Protein AF-A0A425C805-F1 (afdb_monomer)

Foldseek 3Di:
DDDDDDDDDDPPDDPQADEDAFKWFKFQDCDPPFPRHRHIGIFHPHNDDDDLPDWDPGARPGPRDTGRTDDMDHAQDKDKDWDADPVPRDIDIDDIDGHDDDPD

Radius of gyration: 14.71 Å; Cα contacts (8 Å, |Δi|>4): 188; chains: 1; bounding box: 36×41×24 Å

Solvent-accessible surface area (backbone atoms only — not comparable to full-atom values): 6604 Å² total; per-residue (Å²): 129,90,77,88,77,91,80,84,88,62,98,82,59,57,81,43,54,50,77,46,57,18,33,26,39,26,29,48,31,79,48,83,89,37,97,50,43,80,34,72,34,30,26,63,66,21,90,65,88,82,59,87,87,56,86,85,85,36,40,32,77,84,70,64,47,72,27,65,71,76,53,72,49,69,32,65,32,77,47,66,55,73,49,65,42,89,89,76,65,48,76,46,69,55,69,78,45,78,30,72,78,74,92,126

Structure (mmCIF, N/CA/C/O backbone):
data_AF-A0A425C805-F1
#
_entry.id   AF-A0A425C805-F1
#
loop_
_atom_site.group_PDB
_atom_site.id
_atom_site.type_symbol
_atom_site.label_atom_id
_atom_site.label_alt_id
_atom_site.label_comp_id
_atom_site.label_asym_id
_atom_site.label_entity_id
_atom_site.label_seq_id
_atom_site.pdbx_PDB_ins_code
_atom_site.Cartn_x
_atom_site.Cartn_y
_atom_site.Cartn_z
_atom_site.occupancy
_atom_site.B_iso_or_equiv
_atom_site.auth_seq_id
_atom_site.auth_comp_id
_atom_site.auth_asym_id
_atom_site.auth_atom_id
_atom_site.pdbx_PDB_model_num
ATOM 1 N N . MET A 1 1 ? 17.031 9.808 1.790 1.00 41.47 1 MET A N 1
ATOM 2 C CA . MET A 1 1 ? 16.877 8.495 1.127 1.00 41.47 1 MET A CA 1
ATOM 3 C C . MET A 1 1 ? 15.779 7.767 1.874 1.00 41.47 1 MET A C 1
ATOM 5 O O . MET A 1 1 ? 15.904 7.647 3.086 1.00 41.47 1 MET A O 1
ATOM 9 N N . SER A 1 2 ? 14.686 7.388 1.213 1.00 57.34 2 SER A N 1
ATOM 10 C CA . SER A 1 2 ? 13.657 6.556 1.841 1.00 57.34 2 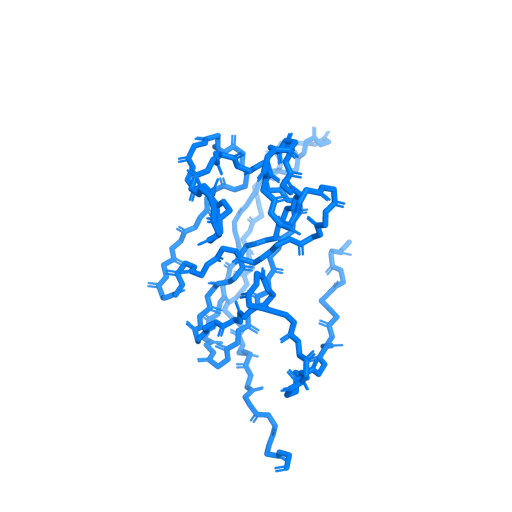SER A CA 1
ATOM 11 C C . SER A 1 2 ? 14.283 5.203 2.182 1.00 57.34 2 SER A C 1
ATOM 13 O O . SER A 1 2 ? 14.888 4.554 1.331 1.00 57.34 2 SER A O 1
ATOM 15 N N . LYS A 1 3 ? 14.235 4.823 3.460 1.00 74.81 3 LYS A N 1
ATOM 16 C CA . LYS A 1 3 ? 14.781 3.553 3.938 1.00 74.81 3 LYS A CA 1
ATOM 17 C C . LYS A 1 3 ? 13.723 2.482 3.703 1.00 74.81 3 LYS A C 1
ATOM 19 O O . LYS A 1 3 ? 12.659 2.547 4.308 1.00 74.81 3 LYS A O 1
ATOM 24 N N . VAL A 1 4 ? 14.016 1.513 2.840 1.00 84.12 4 VAL A N 1
ATOM 25 C CA . VAL A 1 4 ? 13.207 0.293 2.734 1.00 84.12 4 VAL A CA 1
ATOM 26 C C . VAL A 1 4 ? 13.440 -0.525 4.002 1.00 84.12 4 VAL A C 1
ATOM 28 O O . VAL A 1 4 ? 14.585 -0.722 4.415 1.00 84.12 4 VAL A O 1
ATOM 31 N N . VAL A 1 5 ? 12.359 -0.961 4.641 1.00 89.19 5 VAL A N 1
ATOM 32 C CA . VAL A 1 5 ? 12.392 -1.785 5.854 1.00 89.19 5 VAL A CA 1
ATOM 33 C C . VAL A 1 5 ? 11.826 -3.157 5.506 1.00 89.19 5 VAL A C 1
ATOM 35 O O . VAL A 1 5 ? 10.815 -3.243 4.814 1.00 89.19 5 VAL A O 1
ATOM 38 N N . LYS A 1 6 ? 12.496 -4.222 5.958 1.00 88.94 6 LYS A N 1
ATOM 39 C CA . LYS A 1 6 ? 11.970 -5.587 5.863 1.00 88.94 6 LYS A CA 1
ATOM 40 C C . LYS A 1 6 ? 11.004 -5.835 7.021 1.00 88.94 6 LYS A C 1
ATOM 42 O O . LYS A 1 6 ? 11.328 -5.497 8.157 1.00 88.94 6 LYS A O 1
ATOM 47 N N . CYS A 1 7 ? 9.865 -6.446 6.721 1.00 86.00 7 CYS A N 1
ATOM 48 C CA . CYS A 1 7 ? 8.855 -6.850 7.693 1.00 86.00 7 CYS A CA 1
ATOM 49 C C . CYS A 1 7 ? 8.499 -8.320 7.455 1.00 86.00 7 CYS A C 1
ATOM 51 O O . CYS A 1 7 ? 8.452 -8.750 6.303 1.00 86.00 7 CYS A O 1
ATOM 53 N N . GLU A 1 8 ? 8.234 -9.065 8.526 1.00 89.19 8 GLU A N 1
ATOM 54 C CA . GLU A 1 8 ? 7.758 -10.448 8.438 1.00 89.19 8 GLU A CA 1
ATOM 55 C C . GLU A 1 8 ? 6.229 -10.504 8.407 1.00 89.19 8 GLU A C 1
ATOM 57 O O . GLU A 1 8 ? 5.544 -9.656 8.988 1.00 89.19 8 GLU A O 1
ATOM 62 N N . LEU A 1 9 ? 5.697 -11.508 7.709 1.00 90.12 9 LEU A N 1
ATOM 63 C CA . LEU A 1 9 ? 4.265 -11.776 7.677 1.00 90.12 9 LEU A CA 1
ATOM 64 C C . LEU A 1 9 ? 3.836 -12.500 8.954 1.00 90.12 9 LEU A C 1
ATOM 66 O O . LEU A 1 9 ? 4.576 -13.314 9.498 1.00 90.12 9 LEU A O 1
ATOM 70 N N . SER A 1 10 ? 2.617 -12.221 9.410 1.00 91.81 10 SER A N 1
ATOM 71 C CA . SER A 1 10 ? 2.019 -12.896 10.561 1.00 91.81 10 SER A CA 1
ATOM 72 C C . SER A 1 10 ? 0.795 -13.695 10.136 1.00 91.81 10 SER A C 1
ATOM 74 O O . SER A 1 10 ? -0.112 -13.159 9.502 1.00 91.81 10 SER A O 1
ATOM 76 N N . HIS A 1 11 ? 0.737 -14.960 10.551 1.00 91.31 11 HIS A N 1
ATOM 77 C CA . HIS A 1 11 ? -0.422 -15.835 10.342 1.00 91.31 11 HIS A CA 1
ATOM 78 C C . HIS A 1 11 ? -1.623 -15.485 11.229 1.00 91.31 11 HIS A C 1
ATOM 80 O O . HIS A 1 11 ? -2.695 -16.055 11.061 1.00 91.31 11 HIS A O 1
ATOM 86 N N . THR A 1 12 ? -1.450 -14.570 12.183 1.00 94.31 12 THR A N 1
ATOM 87 C CA . THR A 1 12 ? -2.515 -14.087 13.070 1.00 94.31 12 THR A CA 1
ATOM 88 C C . THR A 1 12 ? -2.850 -12.621 12.800 1.00 94.31 12 THR A C 1
ATOM 90 O O . THR A 1 12 ? -3.378 -11.938 13.680 1.00 94.31 12 THR A O 1
ATOM 93 N N . ALA A 1 13 ? -2.470 -12.098 11.631 1.00 93.38 13 ALA A N 1
ATOM 94 C CA . ALA A 1 13 ? -2.865 -10.760 11.220 1.00 93.38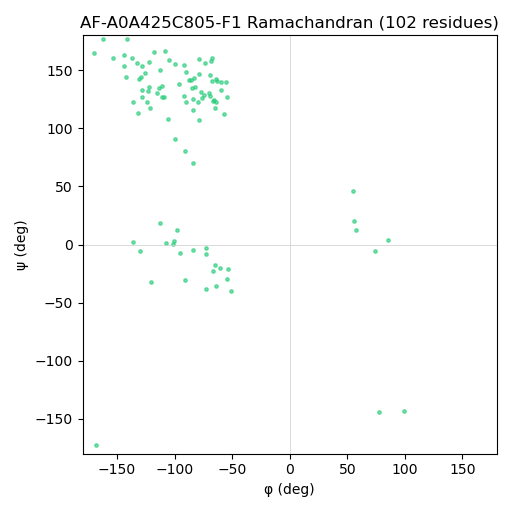 13 ALA A CA 1
ATOM 95 C C . ALA A 1 13 ? -4.397 -10.696 11.052 1.00 93.38 13 ALA A C 1
ATOM 97 O O . ALA A 1 13 ? -4.989 -11.669 10.587 1.00 93.38 13 ALA A O 1
ATOM 98 N N . PRO A 1 14 ? -5.051 -9.585 11.432 1.00 96.94 14 PRO A N 1
ATOM 99 C CA . PRO A 1 14 ? -6.478 -9.418 11.179 1.00 96.94 14 PRO A CA 1
ATOM 100 C C . PRO A 1 14 ? -6.754 -9.266 9.676 1.00 96.94 14 PRO A C 1
ATOM 102 O O . PRO A 1 14 ? -5.882 -8.821 8.931 1.00 96.94 14 PRO A O 1
ATOM 105 N N . ASP A 1 15 ? -7.987 -9.555 9.257 1.00 97.19 15 ASP A N 1
ATOM 106 C CA . ASP A 1 15 ? -8.423 -9.567 7.849 1.00 97.19 15 ASP A CA 1
ATOM 107 C C . ASP A 1 15 ? -8.049 -8.272 7.091 1.00 97.19 15 ASP A C 1
ATOM 109 O O . ASP A 1 15 ? -7.519 -8.302 5.979 1.00 97.19 15 ASP A O 1
ATOM 113 N N . TRP A 1 16 ? -8.181 -7.108 7.739 1.00 98.00 16 TRP A N 1
ATOM 114 C CA . TRP A 1 16 ? -7.834 -5.807 7.150 1.00 98.00 16 TRP A CA 1
ATOM 115 C C . TRP A 1 16 ? -6.328 -5.540 7.001 1.00 98.00 16 TRP A C 1
ATOM 117 O O . TRP A 1 16 ? -5.942 -4.488 6.489 1.00 98.00 16 TRP A O 1
ATOM 127 N N . ARG A 1 17 ? -5.467 -6.452 7.466 1.00 97.50 17 ARG A N 1
ATOM 128 C CA . ARG A 1 17 ? -4.001 -6.418 7.326 1.00 97.50 17 ARG A CA 1
ATOM 129 C C . ARG A 1 17 ? -3.476 -7.456 6.333 1.00 97.50 17 ARG A C 1
ATOM 131 O O . ARG A 1 17 ? -2.259 -7.530 6.160 1.00 97.50 17 ARG A O 1
ATOM 138 N N . GLU A 1 18 ? -4.343 -8.241 5.695 1.00 95.94 18 GLU A N 1
ATOM 139 C CA . GLU A 1 18 ? -3.924 -9.213 4.687 1.00 95.94 18 GLU A CA 1
ATOM 140 C C . GLU A 1 18 ? -3.206 -8.534 3.516 1.00 95.94 18 GLU A C 1
ATOM 142 O O . GLU A 1 18 ? -3.689 -7.560 2.936 1.00 95.94 18 GLU A O 1
ATOM 147 N N . CYS A 1 19 ? -2.062 -9.088 3.123 1.00 95.06 19 CYS A N 1
ATOM 148 C CA . CYS A 1 19 ? -1.324 -8.655 1.944 1.00 95.06 19 CYS A CA 1
ATOM 149 C C . CYS A 1 19 ? -1.488 -9.642 0.782 1.00 95.06 19 CYS A C 1
ATOM 151 O O . CYS A 1 19 ? -1.762 -10.826 0.974 1.00 95.06 19 CYS A O 1
ATOM 153 N N . THR A 1 20 ? -1.252 -9.162 -0.434 1.00 95.25 20 THR A N 1
ATOM 154 C CA . THR A 1 20 ? -1.156 -9.969 -1.656 1.00 95.25 20 THR A CA 1
ATOM 155 C C . THR A 1 20 ? 0.236 -9.848 -2.276 1.00 95.25 20 THR A C 1
ATOM 157 O O . THR A 1 20 ? 1.006 -8.955 -1.918 1.00 95.25 20 THR A O 1
ATOM 160 N N . LYS A 1 21 ? 0.585 -10.728 -3.220 1.00 95.94 21 LYS A N 1
ATOM 161 C CA . LYS A 1 21 ? 1.801 -10.553 -4.028 1.00 95.94 21 LYS A CA 1
ATOM 162 C C . LYS A 1 21 ? 1.692 -9.278 -4.865 1.00 95.94 21 LYS A C 1
ATOM 164 O O . LYS A 1 21 ? 0.628 -8.985 -5.397 1.00 95.94 21 LYS A O 1
ATOM 169 N N . GLY A 1 22 ? 2.791 -8.546 -5.001 1.00 95.81 22 GLY A N 1
ATOM 170 C CA . GLY A 1 22 ? 2.831 -7.234 -5.635 1.00 95.81 22 GLY A CA 1
ATOM 171 C C . GLY A 1 22 ? 2.815 -6.086 -4.626 1.00 95.81 22 GLY A C 1
ATOM 172 O O . GLY A 1 22 ? 3.445 -6.147 -3.565 1.00 95.81 22 GLY A O 1
ATOM 173 N N . LEU A 1 23 ? 2.118 -5.017 -4.998 1.00 95.06 23 LEU A N 1
ATOM 174 C CA . LEU A 1 23 ? 1.971 -3.775 -4.259 1.00 95.06 23 LEU A CA 1
ATOM 175 C C . LEU A 1 23 ? 0.834 -3.866 -3.235 1.00 95.06 23 LEU A C 1
ATOM 177 O O . LEU A 1 23 ? -0.274 -4.315 -3.531 1.00 95.06 23 LEU A O 1
ATOM 181 N N . ASN A 1 24 ? 1.113 -3.382 -2.029 1.00 95.56 24 ASN A N 1
ATOM 182 C CA . ASN A 1 24 ? 0.176 -3.327 -0.914 1.00 95.56 24 ASN A CA 1
ATOM 183 C C . ASN A 1 24 ? 0.218 -1.922 -0.314 1.00 95.56 24 ASN A C 1
ATOM 185 O O . ASN A 1 24 ? 1.250 -1.517 0.219 1.00 95.56 24 ASN A O 1
ATOM 189 N N . VAL A 1 25 ? -0.866 -1.160 -0.428 1.00 95.06 25 VAL A N 1
ATOM 190 C CA . VAL A 1 25 ? -0.923 0.233 0.037 1.00 95.06 25 VAL A CA 1
ATOM 191 C C . VAL A 1 25 ? -1.534 0.279 1.427 1.00 95.06 25 VAL A C 1
ATOM 193 O O . VAL A 1 25 ? -2.498 -0.421 1.713 1.00 95.06 25 VAL A O 1
ATOM 196 N N . GLU A 1 26 ? -0.969 1.088 2.311 1.00 95.06 26 GLU A N 1
ATOM 197 C CA . GLU A 1 26 ? -1.414 1.190 3.695 1.00 95.06 26 GLU A CA 1
ATOM 198 C C . GLU A 1 26 ? -2.026 2.560 3.972 1.00 95.06 26 GLU A C 1
ATOM 200 O O . GLU A 1 26 ? -1.600 3.570 3.408 1.00 95.06 26 GLU A O 1
ATOM 205 N N . GLY A 1 27 ? -2.977 2.589 4.899 1.00 95.25 27 GLY A N 1
ATOM 206 C CA . GLY A 1 27 ? -3.618 3.797 5.411 1.00 95.25 27 GLY A CA 1
ATOM 207 C C . GLY A 1 27 ? -4.445 3.479 6.653 1.00 95.25 27 GLY A C 1
ATOM 208 O O . GLY A 1 27 ? -4.371 2.362 7.165 1.00 95.25 27 GLY A O 1
ATOM 209 N N . PHE A 1 28 ? -5.210 4.447 7.150 1.00 97.62 28 PHE A N 1
ATOM 210 C CA . PHE A 1 28 ? -6.094 4.263 8.306 1.00 97.62 28 PHE A CA 1
ATOM 211 C C . PHE A 1 28 ? -7.554 4.312 7.870 1.00 97.62 28 PHE A C 1
ATOM 213 O O . PHE A 1 28 ? -7.931 5.164 7.070 1.00 97.62 28 PHE A O 1
ATOM 220 N N . CYS A 1 29 ? -8.380 3.405 8.391 1.00 98.19 29 CYS A N 1
ATOM 221 C CA . CYS A 1 29 ? -9.818 3.468 8.152 1.00 98.19 29 CYS A CA 1
ATOM 222 C C . CYS A 1 29 ? -10.459 4.509 9.080 1.00 98.19 29 CYS A C 1
ATOM 224 O O . CYS A 1 29 ? -10.372 4.400 10.301 1.00 98.19 29 CYS A O 1
ATOM 226 N N . GLU A 1 30 ? -11.146 5.494 8.505 1.00 97.50 30 GLU A N 1
ATOM 227 C CA . GLU A 1 30 ? -11.814 6.574 9.252 1.00 97.50 30 GLU A CA 1
ATOM 228 C C . GLU A 1 30 ? -13.329 6.341 9.410 1.00 97.50 30 GLU A C 1
ATOM 230 O O . GLU A 1 30 ? -14.047 7.153 9.992 1.00 97.50 30 GLU A O 1
ATOM 235 N N . ASN A 1 31 ? -13.838 5.204 8.925 1.00 98.12 31 ASN A N 1
ATOM 236 C CA . ASN A 1 31 ? -15.249 4.854 9.043 1.00 98.12 31 ASN A CA 1
ATOM 237 C C . ASN A 1 31 ? -15.584 4.322 10.443 1.00 98.12 31 ASN A C 1
ATOM 239 O O . ASN A 1 31 ? -15.283 3.170 10.741 1.00 98.12 31 ASN A O 1
ATOM 243 N N . VAL A 1 32 ? -16.278 5.119 11.260 1.00 97.94 32 VAL A N 1
ATOM 244 C CA . VAL A 1 32 ? -16.676 4.778 12.644 1.00 97.94 32 VAL A CA 1
ATOM 245 C C . VAL A 1 32 ? -17.463 3.461 12.748 1.00 97.94 32 VAL A C 1
ATOM 247 O O . VAL A 1 32 ? -17.387 2.780 13.766 1.00 97.94 32 VAL A O 1
ATOM 250 N N . GLY A 1 33 ? -18.212 3.079 11.707 1.00 97.94 33 GLY A N 1
ATOM 251 C CA . GLY A 1 33 ? -18.982 1.828 11.685 1.00 97.94 33 GLY A CA 1
ATOM 252 C C . GLY A 1 33 ? -18.182 0.588 11.268 1.00 97.94 33 GLY A C 1
ATOM 253 O O . GLY A 1 33 ? -18.722 -0.517 11.275 1.00 97.94 33 GLY A O 1
ATOM 254 N N . CYS A 1 34 ? -16.921 0.749 10.869 1.00 98.44 34 CYS A N 1
ATOM 255 C CA . CYS A 1 34 ? -16.079 -0.341 10.399 1.00 98.44 34 CYS A CA 1
ATOM 256 C C . CYS A 1 34 ? -15.354 -1.023 11.563 1.00 98.44 34 CYS A C 1
ATOM 258 O O . CYS A 1 34 ? -14.834 -0.365 12.460 1.00 98.44 34 CYS A O 1
ATOM 260 N N . ARG A 1 35 ? -15.214 -2.353 11.507 1.00 98.06 35 ARG A N 1
ATOM 261 C CA . ARG A 1 35 ? -14.419 -3.115 12.489 1.00 98.06 35 ARG A CA 1
ATOM 262 C C . ARG A 1 35 ? -12.935 -2.717 12.524 1.00 98.06 35 ARG A C 1
ATOM 264 O O . ARG A 1 35 ? -12.263 -3.002 13.504 1.00 98.06 35 ARG A O 1
ATOM 271 N N . ALA A 1 36 ? -12.444 -2.092 11.454 1.00 98.25 36 ALA A N 1
ATOM 272 C CA . ALA A 1 36 ? -11.082 -1.585 11.325 1.00 98.25 36 ALA A CA 1
ATOM 273 C C . ALA A 1 36 ? -10.978 -0.075 11.623 1.00 98.25 36 ALA A C 1
ATOM 275 O O . ALA A 1 36 ? -9.973 0.539 11.277 1.00 98.25 36 ALA A O 1
ATOM 276 N N . TYR A 1 37 ? -12.008 0.5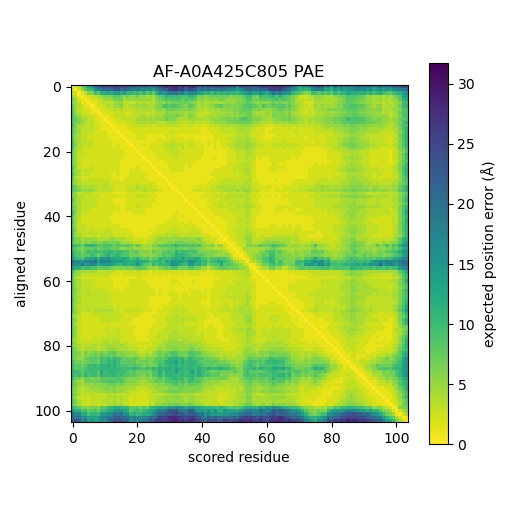58 12.198 1.00 98.44 37 TYR A N 1
ATOM 277 C CA . TYR A 1 37 ? -11.986 1.989 12.512 1.00 98.44 37 TYR A CA 1
ATOM 278 C C . TYR A 1 37 ? -10.776 2.374 13.375 1.00 98.44 37 TYR A C 1
ATOM 280 O O . TYR A 1 37 ? -10.546 1.784 14.427 1.00 98.44 37 TYR A O 1
ATOM 288 N N . GLY A 1 38 ? -10.016 3.377 12.931 1.00 97.88 38 GLY A N 1
ATOM 289 C CA . GLY A 1 38 ? -8.795 3.840 13.594 1.00 97.88 38 GLY A CA 1
ATOM 290 C C . GLY A 1 38 ? -7.593 2.903 13.432 1.00 97.88 38 GLY A C 1
ATOM 291 O O . GLY A 1 38 ? -6.485 3.264 13.825 1.00 97.88 38 GLY A O 1
ATOM 292 N N . GLU A 1 39 ? -7.777 1.735 12.817 1.00 98.31 39 GLU A N 1
ATOM 293 C CA . GLU A 1 39 ? -6.727 0.751 12.587 1.00 98.31 39 GLU A CA 1
ATOM 294 C C . GLU A 1 39 ? -6.053 0.959 11.231 1.00 98.31 39 GLU A C 1
ATOM 296 O O . GLU A 1 39 ? -6.629 1.481 10.267 1.00 98.31 39 GLU A O 1
ATOM 301 N N . ARG A 1 40 ? -4.798 0.511 11.149 1.00 97.31 40 ARG A N 1
ATOM 302 C CA . ARG A 1 40 ? -4.037 0.518 9.900 1.00 97.31 40 ARG A CA 1
ATOM 303 C C . ARG A 1 40 ? -4.522 -0.624 9.016 1.00 97.31 40 ARG A C 1
ATOM 305 O O . ARG A 1 40 ? -4.483 -1.775 9.437 1.00 97.31 40 ARG A O 1
ATOM 312 N N . ILE A 1 41 ? -4.904 -0.332 7.782 1.00 97.94 41 ILE A N 1
ATOM 313 C CA . ILE A 1 41 ? -5.379 -1.322 6.811 1.00 97.94 41 ILE A CA 1
ATOM 314 C C . ILE A 1 41 ? -4.356 -1.554 5.700 1.00 97.94 41 ILE A C 1
ATOM 316 O O . ILE A 1 41 ? -3.400 -0.788 5.555 1.00 97.94 41 ILE A O 1
ATOM 320 N N . VAL A 1 42 ? -4.556 -2.622 4.931 1.00 97.56 42 VAL A N 1
ATOM 321 C CA . VAL A 1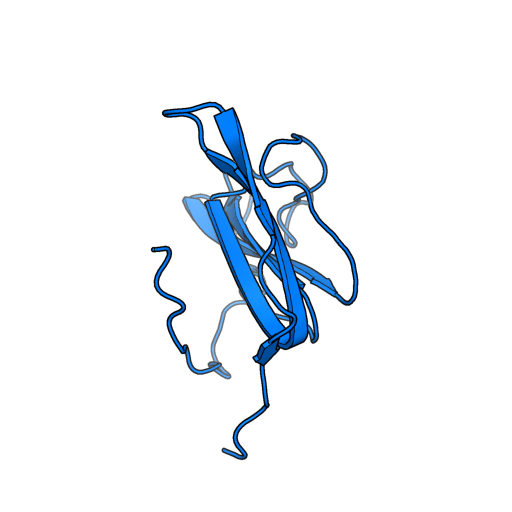 42 ? -3.823 -2.931 3.704 1.00 97.56 42 VAL A CA 1
ATOM 322 C C . VAL A 1 42 ? -4.813 -3.027 2.544 1.00 97.56 42 VAL A C 1
ATOM 324 O O . VAL A 1 42 ? -5.685 -3.891 2.522 1.00 97.56 42 VAL A O 1
ATOM 327 N N . HIS A 1 43 ? -4.655 -2.147 1.560 1.00 96.69 43 HIS A N 1
ATOM 328 C CA . HIS A 1 43 ? -5.307 -2.246 0.264 1.00 96.69 43 HIS A CA 1
ATOM 329 C C . HIS A 1 43 ? -4.417 -3.043 -0.699 1.00 96.69 43 HIS A C 1
ATOM 331 O O . HIS A 1 43 ? -3.251 -2.709 -0.941 1.00 96.69 43 HIS A O 1
ATOM 337 N N . ARG A 1 44 ? -4.971 -4.126 -1.240 1.00 96.19 44 ARG A N 1
ATOM 338 C CA . ARG A 1 44 ? -4.256 -5.141 -2.019 1.00 96.19 44 ARG A CA 1
ATOM 339 C C . ARG A 1 44 ? -4.269 -4.799 -3.513 1.00 96.19 44 ARG A C 1
ATOM 341 O O . ARG A 1 44 ? -5.050 -5.379 -4.256 1.00 96.19 44 ARG A O 1
ATOM 348 N N . MET A 1 45 ? -3.383 -3.899 -3.946 1.00 94.88 45 MET A N 1
ATOM 349 C CA . MET A 1 45 ? -3.274 -3.515 -5.366 1.00 94.88 45 MET A CA 1
ATOM 350 C C . MET A 1 45 ? -2.833 -4.668 -6.274 1.00 94.88 45 MET A C 1
ATOM 352 O O . MET A 1 45 ? -3.276 -4.778 -7.412 1.00 94.88 45 MET A O 1
ATOM 356 N N . GLY A 1 46 ? -1.948 -5.541 -5.791 1.00 95.62 46 GLY A N 1
ATOM 357 C CA . GLY A 1 46 ? -1.401 -6.614 -6.618 1.00 95.62 46 GLY A CA 1
ATOM 358 C C . GLY A 1 46 ? -0.320 -6.116 -7.581 1.00 95.62 46 GLY A C 1
ATOM 359 O O . GLY A 1 46 ? 0.487 -5.253 -7.234 1.00 95.62 46 GLY A O 1
ATOM 360 N N . PHE A 1 47 ? -0.249 -6.679 -8.787 1.00 95.06 47 PHE A N 1
ATOM 361 C CA . PHE A 1 47 ? 0.750 -6.299 -9.793 1.00 95.06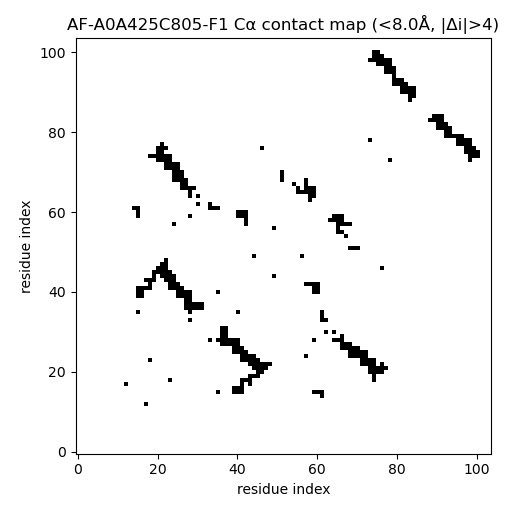 47 PHE A CA 1
ATOM 362 C C . PHE A 1 47 ? 0.300 -5.080 -10.602 1.00 95.06 47 PHE A C 1
ATOM 364 O O . PHE A 1 47 ? -0.012 -5.199 -11.785 1.00 95.06 47 PHE A O 1
ATOM 371 N N . ASP A 1 48 ? 0.282 -3.918 -9.955 1.00 92.56 48 ASP A N 1
ATOM 372 C CA . ASP A 1 48 ? -0.135 -2.662 -10.576 1.00 92.56 48 ASP A CA 1
ATOM 373 C C . ASP A 1 48 ? 0.728 -1.475 -10.116 1.00 92.56 48 ASP A C 1
ATOM 375 O O . ASP A 1 48 ? 1.632 -1.609 -9.281 1.00 92.56 48 ASP A O 1
ATOM 379 N N . TYR A 1 49 ? 0.464 -0.303 -10.684 1.00 88.25 49 TYR A N 1
ATOM 380 C CA . TYR A 1 49 ? 1.011 0.970 -10.250 1.00 88.25 49 TYR A CA 1
ATOM 381 C C . TYR A 1 49 ? 0.003 1.734 -9.393 1.00 88.25 49 TYR A C 1
ATOM 383 O O . TYR A 1 49 ? -1.208 1.591 -9.508 1.00 88.25 49 TYR A O 1
ATOM 391 N N . PHE A 1 50 ? 0.523 2.616 -8.549 1.00 84.94 50 PHE A N 1
ATOM 392 C CA . PHE A 1 50 ? -0.291 3.513 -7.746 1.00 84.94 50 PHE A CA 1
ATOM 393 C C . PHE A 1 50 ? 0.392 4.872 -7.650 1.00 84.94 50 PHE A C 1
ATOM 395 O O . PHE A 1 50 ? 1.621 4.961 -7.570 1.00 84.94 50 PHE A O 1
ATOM 402 N N . ASN A 1 51 ? -0.406 5.936 -7.642 1.00 82.44 51 ASN A N 1
ATOM 403 C CA . ASN A 1 51 ? 0.086 7.280 -7.400 1.00 82.44 51 ASN A CA 1
ATOM 404 C C . ASN A 1 51 ? -0.316 7.724 -5.992 1.00 82.44 51 ASN A C 1
ATOM 406 O O . ASN A 1 51 ? -1.464 8.081 -5.765 1.00 82.44 51 ASN A O 1
ATOM 410 N N . LEU A 1 52 ? 0.664 7.791 -5.086 1.00 76.31 52 LEU A N 1
ATOM 411 C CA . LEU A 1 52 ? 0.487 8.247 -3.698 1.00 76.31 52 LEU A CA 1
ATOM 412 C C . LEU A 1 52 ? -0.176 9.629 -3.564 1.00 76.31 52 LEU A C 1
ATOM 414 O O . LEU A 1 52 ? -0.691 9.943 -2.497 1.00 76.31 52 LEU A O 1
ATOM 418 N N . MET A 1 53 ? -0.134 10.457 -4.611 1.00 75.69 53 MET A N 1
ATOM 419 C CA . MET A 1 53 ? -0.699 11.807 -4.620 1.00 75.69 53 MET A CA 1
ATOM 420 C C . MET A 1 53 ? -2.118 11.875 -5.195 1.00 75.69 53 MET A C 1
ATOM 422 O O . MET A 1 53 ? -2.713 12.949 -5.167 1.00 75.69 53 MET A O 1
ATOM 426 N N . LYS A 1 54 ? -2.643 10.782 -5.762 1.00 73.00 54 LYS A N 1
ATOM 427 C CA . LYS A 1 54 ? -4.032 10.724 -6.220 1.00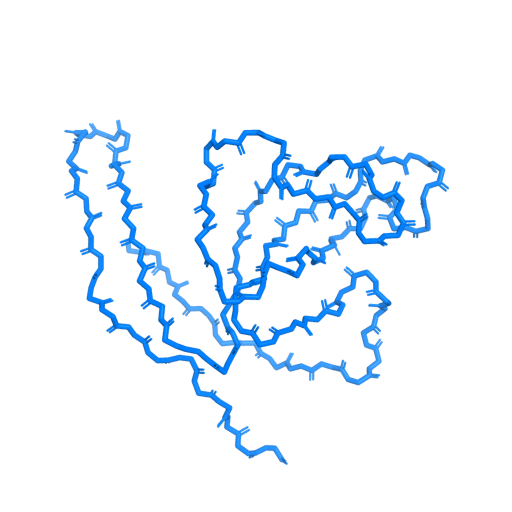 73.00 54 LYS A CA 1
ATOM 428 C C . LYS A 1 54 ? -4.913 10.181 -5.100 1.00 73.00 54 LYS A C 1
ATOM 430 O O . LYS A 1 54 ? -4.630 9.134 -4.527 1.00 73.00 54 LYS A O 1
ATOM 435 N N . GLU A 1 55 ? -5.964 10.928 -4.799 1.00 65.38 55 GLU A N 1
ATOM 436 C CA . GLU A 1 55 ? -7.074 10.483 -3.956 1.00 65.38 55 GLU A CA 1
ATOM 437 C C . GLU A 1 55 ? -7.941 9.489 -4.754 1.00 65.38 55 GLU A C 1
ATOM 439 O O . GLU A 1 55 ? -7.975 9.565 -5.987 1.00 65.38 55 GLU A O 1
ATOM 444 N N . ASN A 1 56 ? -8.676 8.619 -4.057 1.00 68.25 56 ASN A N 1
ATOM 445 C CA . ASN A 1 56 ? -9.697 7.679 -4.557 1.00 68.25 56 ASN A CA 1
ATOM 446 C C . ASN A 1 56 ? -9.281 6.297 -5.098 1.00 68.25 56 ASN A C 1
ATOM 448 O O . ASN A 1 56 ? -10.166 5.562 -5.521 1.00 68.25 56 ASN A O 1
ATOM 452 N N . ASP A 1 57 ? -8.011 5.882 -5.053 1.00 85.38 57 ASP A N 1
ATOM 453 C CA . ASP A 1 57 ? -7.644 4.518 -5.509 1.00 85.38 57 ASP A CA 1
ATOM 454 C C . ASP A 1 57 ? -7.424 3.526 -4.348 1.00 85.38 57 ASP A C 1
ATOM 456 O O . ASP A 1 57 ? -7.051 2.377 -4.566 1.00 85.38 57 ASP A O 1
ATOM 460 N N . VAL A 1 58 ? -7.591 3.954 -3.094 1.00 92.50 58 VAL A N 1
ATOM 461 C CA . VAL A 1 58 ? -7.290 3.132 -1.913 1.00 92.50 58 VAL A CA 1
ATOM 462 C C . VAL A 1 58 ? -8.524 3.049 -1.040 1.00 92.50 58 VAL A C 1
ATOM 464 O O . VAL A 1 58 ? -9.039 4.057 -0.569 1.00 92.50 58 VAL A O 1
ATOM 467 N N . GLU A 1 59 ? -8.966 1.825 -0.789 1.00 95.94 59 GLU A N 1
ATOM 468 C CA . GLU A 1 59 ? -10.170 1.538 -0.016 1.00 95.94 59 GLU A CA 1
ATOM 469 C C . GLU A 1 59 ? -9.867 0.590 1.144 1.00 95.94 59 GLU A C 1
ATOM 471 O O . GLU A 1 59 ? -9.016 -0.304 1.046 1.00 95.94 59 GLU A O 1
ATOM 476 N N . CYS A 1 60 ? -10.597 0.760 2.246 1.00 97.75 60 CYS A N 1
ATOM 477 C CA . CYS A 1 60 ? -10.587 -0.187 3.352 1.00 97.75 60 CYS A CA 1
ATOM 478 C C . CYS A 1 60 ? -11.193 -1.529 2.897 1.00 97.75 60 CYS A C 1
ATOM 480 O O . CYS A 1 60 ? -12.357 -1.541 2.505 1.00 97.75 60 CYS A O 1
ATOM 482 N N . PRO A 1 61 ? -10.494 -2.670 3.037 1.00 97.81 61 PRO A N 1
ATOM 483 C CA . PRO A 1 61 ? -10.995 -3.968 2.567 1.00 97.81 61 PRO A CA 1
ATOM 484 C C . PRO A 1 61 ? -12.254 -4.461 3.302 1.00 97.81 61 PRO A C 1
ATOM 486 O O . PRO A 1 61 ? -12.950 -5.334 2.799 1.00 97.81 61 PRO A O 1
ATOM 489 N N . GLU A 1 62 ? -12.556 -3.910 4.482 1.00 98.25 62 GLU A N 1
ATOM 490 C CA . GLU A 1 62 ? -13.712 -4.320 5.291 1.00 98.25 62 GLU A CA 1
ATOM 491 C C . GLU A 1 62 ? -14.979 -3.516 4.993 1.00 98.25 62 GLU A C 1
ATOM 493 O O . GLU A 1 62 ? -16.085 -4.017 5.175 1.00 98.25 62 GLU A O 1
ATOM 498 N N . CYS A 1 63 ? -14.841 -2.246 4.601 1.00 97.81 63 CYS A N 1
ATOM 499 C CA . CYS A 1 63 ? -15.9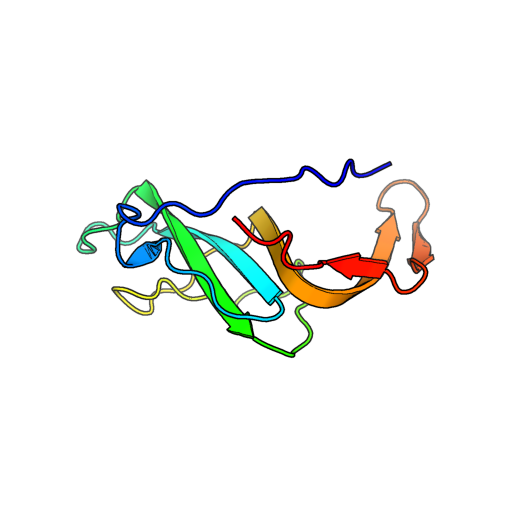94 -1.352 4.440 1.00 97.81 63 CYS A CA 1
ATOM 500 C C . CYS A 1 63 ? -16.039 -0.602 3.110 1.00 97.81 63 CYS A C 1
ATOM 502 O O . CYS A 1 63 ? -17.018 0.093 2.861 1.00 97.81 63 CYS A O 1
ATOM 504 N N . ASN A 1 64 ? -15.006 -0.735 2.278 1.00 96.94 64 ASN A N 1
ATOM 505 C CA . ASN A 1 64 ? -14.840 -0.086 0.975 1.00 96.94 64 ASN A CA 1
ATOM 506 C C . ASN A 1 64 ? -14.885 1.451 1.000 1.00 96.94 64 ASN A C 1
ATOM 508 O O . ASN A 1 64 ? -14.963 2.085 -0.045 1.00 96.94 64 ASN A O 1
ATOM 512 N N . ASN A 1 65 ? -14.819 2.079 2.180 1.00 96.56 65 ASN A N 1
ATOM 513 C CA . ASN A 1 65 ? -14.624 3.522 2.250 1.00 96.56 65 ASN A CA 1
ATOM 514 C C . ASN A 1 65 ? -13.212 3.879 1.795 1.00 96.56 65 ASN A C 1
ATOM 516 O O . ASN A 1 65 ? -12.257 3.146 2.079 1.00 96.56 65 ASN A O 1
ATOM 520 N N . GLU A 1 66 ? -13.101 5.041 1.157 1.00 95.12 66 GLU A N 1
ATOM 521 C CA . GLU A 1 66 ? -11.828 5.628 0.766 1.00 95.12 66 GLU A CA 1
ATOM 522 C C . GLU A 1 66 ? -10.899 5.777 1.979 1.00 95.12 66 GLU A C 1
ATOM 524 O O . GLU A 1 66 ? -11.312 6.130 3.088 1.00 95.12 66 GLU A O 1
ATOM 529 N N . VAL A 1 67 ? -9.625 5.481 1.755 1.00 94.25 67 VAL A N 1
ATOM 530 C CA . VAL A 1 67 ? -8.560 5.545 2.744 1.00 94.25 67 VAL A CA 1
ATOM 531 C C . VAL A 1 67 ? -7.420 6.372 2.177 1.00 94.25 67 VAL A C 1
ATOM 533 O O . VAL A 1 67 ? -6.869 6.070 1.120 1.00 94.25 67 VAL A O 1
ATOM 536 N N . LYS A 1 68 ? -6.989 7.383 2.931 1.00 93.19 68 LYS A N 1
ATOM 537 C CA . LYS A 1 68 ? -5.811 8.160 2.561 1.00 93.19 68 LYS A CA 1
ATOM 538 C C . LYS A 1 68 ? -4.544 7.288 2.648 1.00 93.19 68 LYS A C 1
ATOM 540 O O . LYS A 1 68 ? -4.245 6.766 3.729 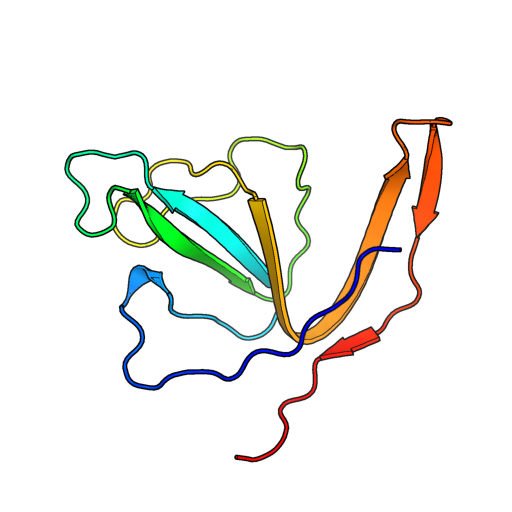1.00 93.19 68 LYS A O 1
ATOM 545 N N . PRO A 1 69 ? -3.763 7.155 1.562 1.00 93.00 69 PRO A N 1
ATOM 546 C CA . PRO A 1 69 ? -2.523 6.385 1.570 1.00 93.00 69 PRO A CA 1
ATOM 547 C C . PRO A 1 69 ? -1.455 7.055 2.451 1.00 93.00 69 PRO A C 1
ATOM 549 O O . PRO A 1 69 ? -1.290 8.276 2.430 1.00 93.00 69 PRO A O 1
ATOM 552 N N . ILE A 1 70 ? -0.681 6.257 3.193 1.00 91.69 70 ILE A N 1
ATOM 553 C CA . ILE A 1 70 ? 0.449 6.742 4.014 1.00 91.69 70 ILE A CA 1
ATOM 554 C C . ILE A 1 70 ? 1.794 6.125 3.610 1.00 91.69 70 ILE A C 1
ATOM 556 O O . ILE A 1 70 ? 2.835 6.765 3.737 1.00 91.69 70 ILE A O 1
ATOM 560 N N . THR A 1 71 ? 1.793 4.876 3.139 1.00 90.88 71 THR A N 1
ATOM 561 C CA . THR A 1 71 ? 2.977 4.150 2.652 1.00 90.88 71 THR A CA 1
ATOM 562 C C . THR A 1 71 ? 2.533 2.952 1.812 1.00 90.88 71 THR A C 1
ATOM 564 O O . THR A 1 71 ? 1.342 2.672 1.700 1.00 90.88 71 THR A O 1
ATOM 567 N N . CYS A 1 72 ? 3.484 2.220 1.239 1.00 92.94 72 CYS A N 1
ATOM 568 C CA . CYS A 1 72 ? 3.233 0.924 0.622 1.00 92.94 72 CYS A CA 1
ATOM 569 C C . CYS A 1 72 ? 4.315 -0.102 0.983 1.00 92.94 72 CYS A C 1
ATOM 571 O O . CYS A 1 72 ? 5.416 0.258 1.410 1.00 92.94 72 CYS A O 1
ATOM 573 N N . GLY A 1 73 ? 3.975 -1.375 0.808 1.00 93.44 73 GLY A N 1
ATOM 574 C CA . GLY A 1 73 ? 4.864 -2.525 0.888 1.00 93.44 73 GLY A CA 1
ATOM 575 C C . GLY A 1 73 ? 4.852 -3.330 -0.412 1.00 93.44 73 GLY A C 1
ATOM 576 O O . GLY A 1 73 ? 3.893 -3.283 -1.185 1.00 93.44 73 GLY A O 1
ATOM 577 N N . PHE A 1 74 ? 5.925 -4.086 -0.631 1.00 94.62 74 PHE A N 1
ATOM 578 C CA . PHE A 1 74 ? 6.127 -4.934 -1.804 1.00 94.62 74 PHE A CA 1
ATOM 579 C C . PHE A 1 74 ? 6.354 -6.373 -1.348 1.00 94.62 74 PHE A C 1
ATOM 581 O O . PHE A 1 74 ? 7.166 -6.603 -0.450 1.00 94.62 74 PHE A O 1
ATOM 588 N N . TYR A 1 75 ? 5.666 -7.333 -1.962 1.00 95.00 75 TYR A N 1
ATOM 589 C CA . TYR A 1 75 ? 5.762 -8.746 -1.595 1.00 95.00 75 TYR A CA 1
ATOM 590 C C . TYR A 1 75 ? 5.855 -9.637 -2.835 1.00 95.00 75 TYR A C 1
ATOM 592 O O . TYR A 1 75 ? 4.957 -9.620 -3.669 1.00 95.00 75 TYR A O 1
ATOM 600 N N . SER A 1 76 ? 6.915 -10.443 -2.955 1.00 94.12 76 SER A N 1
ATOM 601 C CA . SER A 1 76 ? 7.082 -11.410 -4.055 1.00 94.12 76 SER A CA 1
ATOM 602 C C . SER A 1 76 ? 6.980 -10.767 -5.450 1.00 94.12 76 SER A C 1
ATOM 604 O O . SER A 1 76 ? 6.248 -11.236 -6.325 1.00 94.12 76 SER A O 1
ATOM 606 N N . CYS A 1 77 ? 7.658 -9.632 -5.648 1.00 9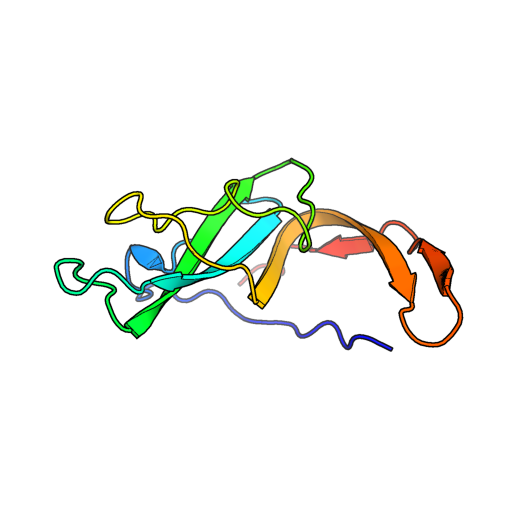4.88 77 CYS A N 1
ATOM 607 C CA . CYS A 1 77 ? 7.556 -8.857 -6.885 1.00 94.88 77 CYS A CA 1
ATOM 608 C C . CYS A 1 77 ? 8.797 -8.008 -7.186 1.00 94.88 77 CYS A C 1
ATOM 610 O O . CYS A 1 77 ? 9.561 -7.642 -6.289 1.00 94.88 77 CYS A O 1
ATOM 612 N N . ALA A 1 78 ? 8.929 -7.614 -8.452 1.00 95.31 78 ALA A N 1
ATOM 613 C CA . ALA A 1 78 ? 9.814 -6.532 -8.859 1.00 95.31 78 ALA A CA 1
ATOM 614 C C . ALA A 1 78 ? 9.090 -5.184 -8.722 1.00 95.31 78 ALA A C 1
ATOM 616 O O . ALA A 1 78 ? 7.903 -5.074 -9.027 1.00 95.31 78 ALA A O 1
ATOM 617 N N . TRP A 1 79 ? 9.797 -4.149 -8.278 1.00 94.56 79 TRP A N 1
ATOM 618 C CA . TRP A 1 79 ? 9.223 -2.821 -8.071 1.00 94.56 79 TRP A CA 1
ATOM 619 C C . TRP A 1 79 ? 10.205 -1.703 -8.423 1.00 94.56 79 TRP A C 1
ATOM 621 O O . TRP A 1 79 ? 11.425 -1.861 -8.357 1.00 94.56 79 TRP A O 1
ATOM 631 N N . LYS A 1 80 ? 9.657 -0.546 -8.786 1.00 94.56 80 LYS A N 1
ATOM 632 C CA . LYS A 1 80 ? 10.370 0.730 -8.892 1.00 94.56 80 LYS A CA 1
ATOM 633 C C . LYS A 1 80 ? 9.445 1.857 -8.443 1.00 94.56 80 LYS A C 1
ATOM 635 O O . LYS A 1 80 ? 8.231 1.672 -8.409 1.00 94.56 80 LYS A O 1
ATOM 640 N N . PHE A 1 81 ? 10.002 3.022 -8.140 1.00 92.12 81 PHE A N 1
ATOM 641 C CA . PHE A 1 81 ? 9.216 4.229 -7.897 1.00 92.12 81 PHE A CA 1
ATOM 642 C C . PHE A 1 81 ? 9.717 5.392 -8.742 1.00 92.12 81 PHE A C 1
ATOM 644 O O . PHE A 1 81 ? 10.897 5.475 -9.090 1.00 92.12 81 PHE A O 1
ATOM 651 N N . GLU A 1 82 ? 8.804 6.312 -9.019 1.00 91.56 82 GLU A N 1
ATOM 652 C CA . GLU A 1 82 ? 9.066 7.579 -9.684 1.00 91.56 82 GLU A CA 1
ATOM 653 C C . GLU A 1 82 ? 8.406 8.686 -8.866 1.00 91.56 82 GLU A C 1
ATOM 655 O O . GLU A 1 82 ? 7.344 8.483 -8.278 1.00 91.56 82 GLU A O 1
ATOM 660 N N . GLY A 1 83 ? 9.048 9.844 -8.769 1.00 90.25 83 GLY A N 1
ATOM 661 C CA . GLY A 1 83 ? 8.517 10.944 -7.978 1.00 90.25 83 GLY A CA 1
ATOM 662 C C . GLY A 1 83 ? 9.258 12.250 -8.192 1.00 90.25 83 GLY A C 1
ATOM 663 O O . GLY A 1 83 ? 10.365 12.282 -8.722 1.00 90.25 83 GLY A O 1
ATOM 664 N N . ILE A 1 84 ? 8.639 13.338 -7.750 1.00 89.31 84 ILE A N 1
ATOM 665 C CA . ILE A 1 84 ? 9.208 14.682 -7.792 1.00 89.31 84 ILE A CA 1
ATOM 666 C C . ILE A 1 84 ? 9.493 15.102 -6.353 1.00 89.31 84 ILE A C 1
ATOM 668 O O . ILE A 1 84 ? 8.613 15.036 -5.494 1.00 89.31 84 ILE A O 1
ATOM 672 N N . LYS A 1 85 ? 10.725 15.527 -6.069 1.00 86.31 85 LYS A N 1
ATOM 673 C CA . LYS A 1 85 ? 11.055 16.120 -4.770 1.00 86.31 85 LYS A CA 1
ATOM 674 C C . LYS A 1 85 ? 10.389 17.483 -4.645 1.00 86.31 85 LYS A C 1
ATOM 676 O O . LYS A 1 85 ? 10.598 18.356 -5.475 1.00 86.31 85 LYS A O 1
ATOM 681 N N . THR A 1 86 ? 9.658 17.705 -3.562 1.00 85.69 86 THR A N 1
ATOM 682 C CA . THR A 1 86 ? 9.008 18.998 -3.299 1.00 85.69 86 THR A CA 1
ATOM 683 C C . THR A 1 86 ? 9.995 20.139 -3.044 1.00 85.69 86 THR A C 1
ATOM 685 O O . THR A 1 86 ? 9.642 21.296 -3.232 1.00 85.69 86 THR A O 1
ATOM 688 N N . SER A 1 87 ? 11.230 19.838 -2.630 1.00 89.25 87 SER A N 1
ATOM 689 C CA . SER A 1 87 ? 12.243 20.848 -2.298 1.00 89.25 87 SER A CA 1
ATOM 690 C C . SER A 1 87 ? 12.824 21.573 -3.512 1.00 89.25 87 SER A C 1
ATOM 692 O O . SER A 1 87 ? 13.134 22.755 -3.424 1.00 89.25 87 SER A O 1
ATOM 694 N N . ASP A 1 88 ? 13.030 20.854 -4.614 1.00 91.38 88 ASP A N 1
ATOM 695 C CA . ASP A 1 88 ? 13.771 21.329 -5.791 1.00 91.38 88 ASP A CA 1
ATOM 696 C C . ASP A 1 88 ? 13.084 20.972 -7.119 1.00 91.38 88 ASP A C 1
ATOM 698 O O . ASP A 1 88 ? 13.612 21.278 -8.186 1.00 91.38 88 ASP A O 1
ATOM 702 N N . TYR A 1 89 ? 11.911 20.333 -7.064 1.00 88.38 89 TYR A N 1
ATOM 703 C CA . TYR A 1 89 ? 11.160 19.822 -8.213 1.00 88.38 89 TYR A CA 1
ATOM 704 C C . TYR A 1 89 ? 11.958 18.853 -9.097 1.00 88.38 89 TYR A C 1
ATOM 706 O O . TYR A 1 89 ? 11.593 18.593 -10.246 1.00 88.38 89 TYR A O 1
ATOM 714 N N . PHE A 1 90 ? 13.030 18.265 -8.560 1.00 91.25 90 PHE A N 1
ATOM 715 C CA . PHE A 1 90 ? 13.828 17.298 -9.291 1.00 91.25 90 PHE A CA 1
ATOM 716 C C . PHE A 1 90 ? 13.084 15.963 -9.393 1.00 91.25 90 PHE A C 1
ATOM 718 O O . PHE A 1 90 ? 12.625 15.404 -8.389 1.00 91.25 90 PHE A O 1
ATOM 725 N N . SER A 1 91 ? 12.987 15.439 -10.616 1.00 91.44 91 SER A N 1
ATOM 726 C CA . SER A 1 91 ? 12.407 14.122 -10.884 1.00 91.44 91 SER A CA 1
ATOM 727 C C . SER A 1 91 ? 13.389 13.016 -10.511 1.00 91.44 91 SER A C 1
ATOM 729 O O . SER A 1 91 ? 14.554 13.034 -10.900 1.00 91.44 91 SER A O 1
ATOM 731 N N . ILE A 1 92 ? 12.913 12.027 -9.767 1.00 90.56 92 ILE A N 1
ATOM 732 C CA . ILE A 1 92 ? 13.666 10.858 -9.328 1.00 90.56 92 ILE A CA 1
ATOM 733 C C . ILE A 1 92 ? 12.953 9.620 -9.834 1.00 90.56 92 ILE A C 1
ATOM 735 O O . ILE A 1 92 ? 11.743 9.489 -9.694 1.00 90.56 92 ILE A O 1
ATOM 739 N N . SER A 1 93 ? 13.733 8.692 -10.369 1.00 92.69 93 SER A N 1
ATOM 740 C CA . SER A 1 93 ? 13.297 7.341 -10.689 1.00 92.69 93 SER A CA 1
ATOM 741 C C . SER A 1 93 ? 14.285 6.371 -10.059 1.00 92.69 93 SER A C 1
ATOM 743 O O . SER A 1 93 ? 15.503 6.569 -10.144 1.00 92.69 93 SER A O 1
ATOM 745 N N . SER A 1 94 ? 13.782 5.349 -9.375 1.00 92.19 94 SER A N 1
ATOM 746 C CA . SER A 1 94 ? 14.629 4.267 -8.892 1.00 92.19 94 SER A CA 1
ATOM 747 C C . SER A 1 94 ? 14.956 3.294 -10.021 1.00 92.19 94 SER A C 1
ATOM 749 O O . SER A 1 94 ? 14.223 3.159 -10.999 1.00 92.19 94 SER A O 1
ATOM 751 N N . ARG A 1 95 ? 16.028 2.518 -9.846 1.00 95.19 95 ARG A N 1
ATOM 752 C CA . ARG A 1 95 ? 16.160 1.262 -10.593 1.00 95.19 95 ARG A CA 1
ATOM 753 C C . ARG A 1 95 ? 15.096 0.269 -10.115 1.00 95.19 95 ARG A C 1
ATOM 755 O O . ARG A 1 95 ? 14.562 0.418 -9.010 1.00 95.19 95 ARG A O 1
ATOM 762 N N . TRP A 1 96 ? 14.821 -0.735 -10.941 1.00 94.50 96 TRP A N 1
ATOM 763 C CA . TRP A 1 96 ? 14.056 -1.906 -10.524 1.00 94.50 96 TRP A CA 1
ATOM 764 C C . TRP A 1 96 ? 14.766 -2.628 -9.374 1.00 94.50 96 TRP A C 1
ATOM 766 O O . TRP A 1 96 ? 15.995 -2.737 -9.360 1.00 94.50 96 TRP A O 1
ATOM 776 N N . GLN A 1 97 ? 13.981 -3.088 -8.410 1.00 94.44 97 GLN A N 1
ATOM 777 C CA . GLN A 1 97 ? 14.403 -3.820 -7.221 1.00 94.44 97 GLN A CA 1
ATOM 778 C C . GLN A 1 97 ? 13.518 -5.053 -7.041 1.00 94.44 97 GLN A C 1
ATOM 780 O O . GLN A 1 97 ? 12.380 -5.065 -7.495 1.00 94.44 97 GLN A O 1
ATOM 785 N N . GLU A 1 98 ? 14.032 -6.067 -6.349 1.00 93.81 98 GLU A N 1
ATOM 786 C CA . GLU A 1 98 ? 13.328 -7.329 -6.101 1.00 93.81 98 GLU A CA 1
ATOM 787 C C . GLU A 1 98 ? 12.919 -7.434 -4.628 1.00 93.81 98 GLU A C 1
ATOM 789 O O . GLU A 1 98 ? 13.765 -7.327 -3.736 1.00 93.81 98 GLU A O 1
ATOM 794 N N . ALA A 1 99 ? 11.637 -7.684 -4.370 1.00 92.19 99 ALA A N 1
ATOM 795 C CA . ALA A 1 99 ? 11.109 -8.071 -3.067 1.00 92.19 99 ALA A CA 1
ATOM 796 C C . ALA A 1 99 ? 10.909 -9.591 -3.057 1.00 92.19 99 ALA A C 1
ATOM 798 O O . ALA A 1 99 ? 9.868 -10.095 -3.474 1.00 92.19 99 ALA A O 1
ATOM 799 N N . LYS A 1 100 ? 11.938 -10.332 -2.634 1.00 83.25 100 LYS A N 1
ATOM 800 C CA . LYS A 1 100 ? 11.918 -11.801 -2.625 1.00 83.25 100 LYS A CA 1
ATOM 801 C C . LYS A 1 100 ? 11.223 -12.338 -1.377 1.00 83.25 100 LYS A C 1
ATOM 803 O O . LYS A 1 100 ? 11.408 -11.798 -0.290 1.00 83.25 100 LYS A O 1
ATOM 808 N N . GLU A 1 101 ? 10.481 -13.428 -1.545 1.00 71.69 101 GLU A N 1
ATOM 809 C CA . GLU A 1 101 ? 10.142 -14.330 -0.444 1.00 71.69 101 GLU A CA 1
ATOM 810 C C . GLU A 1 101 ? 11.449 -14.965 0.054 1.00 71.69 101 GLU A C 1
ATOM 812 O O . GLU A 1 101 ? 12.155 -15.631 -0.705 1.00 71.69 101 GLU A O 1
ATOM 817 N N . GLU A 1 102 ? 11.815 -14.714 1.307 1.00 58.31 102 GLU A N 1
ATOM 818 C CA . GLU A 1 102 ? 12.791 -15.558 1.992 1.00 58.31 102 GLU A CA 1
ATOM 819 C C . GLU A 1 102 ? 11.994 -16.750 2.542 1.00 58.31 102 GLU A C 1
ATOM 821 O O . GLU A 1 102 ? 10.960 -16.547 3.175 1.00 58.31 102 GLU A O 1
ATOM 826 N N . ASN A 1 103 ? 12.399 -17.980 2.198 1.00 40.53 103 ASN A N 1
ATOM 827 C CA . ASN A 1 103 ? 11.736 -19.195 2.681 1.00 40.53 103 ASN A CA 1
ATOM 828 C C . ASN A 1 103 ? 11.761 -19.183 4.219 1.00 40.53 103 ASN A C 1
ATOM 830 O O . ASN A 1 103 ? 12.849 -19.262 4.793 1.00 40.53 103 ASN A O 1
ATOM 834 N N . ILE A 1 104 ? 10.589 -19.051 4.846 1.00 40.38 104 ILE A N 1
ATOM 835 C CA . ILE A 1 104 ? 10.381 -19.240 6.290 1.00 40.38 104 ILE A CA 1
ATOM 836 C C . ILE A 1 104 ? 10.168 -20.729 6.551 1.00 40.38 104 ILE A C 1
ATOM 838 O O . ILE A 1 104 ? 9.356 -21.334 5.811 1.00 40.38 104 ILE A O 1
#

pLDDT: mean 90.03, std 11.73, range [40.38, 98.44]

Organism: NCBI:txid542832

Mean predicted aligned error: 4.86 Å

Sequence (104 aa):
MSKVVKCELSHTAPDWRECTKGLNVEGFCENVGCRAYGERIVHRMGFDYFNLMKENDVECPECNNEVKPITCGFYSCAWKFEGIKTSDYFSISSRWQEAKEENI

Secondary structure (DSSP, 8-state):
----------TT--GGG---SEEEEEEEB--TTSTTBTSEEEEEEESS---TT-SSS-B-TTT--B--EEEEEEESEEE--EEE-TTT--EEEPPPEEEPPP--

Nearest PDB structures (foldseek):
  7naf-assembly1_B  TM=5.039E-01  e=1.921E+00  Saccharomyces cerevisiae BY4741
  5y5q-assembly1_B  TM=1.518E-01  e=2.164E+00  Shrimp white spot syndrome virus (isolate Tongan)
  5y5p-assembly2_E  TM=1.747E-01  e=3.699E+00  Shrimp white spot syndrome virus (isolate Tongan)
  4nzd-assembly3_C  TM=2.164E-01  e=8.513E+00  Homo sapiens